Protein AF-A0A965FUX0-F1 (afdb_monomer_lite)

pLDDT: mean 96.17, std 5.4, range [73.44, 98.69]

Sequence (35 aa):
MSRFVLAIDQGTTSTRAILFDKNMGIHAMSQREFT

Radius of gyration: 11.22 Å; chains: 1; bounding box: 24×15×31 Å

Secondary structure (DSSP, 8-state):
----EEEEEE-SSEEEEEEE-TTS-EEEEEEEE--

Foldseek 3Di:
DFDWDWDWDDDPFKIKIFTAGPVRDTPDIDMDGDD

Structure (mmCIF, N/CA/C/O backbone):
data_AF-A0A965FUX0-F1
#
_entry.id   AF-A0A965FUX0-F1
#
loop_
_atom_site.group_PDB
_atom_site.id
_atom_site.type_symbol
_atom_site.label_atom_id
_atom_site.label_alt_id
_atom_site.label_comp_id
_atom_site.label_asym_id
_atom_site.label_entity_id
_atom_site.label_seq_id
_atom_site.pdbx_PDB_ins_code
_atom_site.Cartn_x
_atom_site.Cartn_y
_atom_site.Cartn_z
_atom_site.occupancy
_atom_site.B_iso_or_equiv
_atom_site.auth_seq_id
_atom_site.auth_comp_id
_atom_site.auth_asym_id
_atom_site.auth_atom_id
_atom_site.pdbx_PDB_model_num
ATOM 1 N N . MET A 1 1 ? -11.401 -5.977 18.878 1.00 73.44 1 MET A N 1
ATOM 2 C CA . MET A 1 1 ? -10.464 -6.087 17.735 1.00 73.44 1 MET A CA 1
ATOM 3 C C . MET A 1 1 ? -10.402 -4.748 17.025 1.00 73.44 1 MET A C 1
ATOM 5 O O . MET A 1 1 ? -11.458 -4.186 16.756 1.00 73.44 1 MET A O 1
ATOM 9 N N . SER A 1 2 ? -9.203 -4.228 16.763 1.00 86.31 2 SER A N 1
ATOM 10 C CA . SER A 1 2 ? -9.020 -3.076 15.873 1.00 86.31 2 SER A CA 1
ATOM 11 C C . SER A 1 2 ? -9.333 -3.489 14.431 1.00 86.31 2 SER A C 1
ATOM 13 O O . SER A 1 2 ? -9.044 -4.614 14.025 1.00 86.31 2 SER A O 1
ATOM 15 N N . ARG A 1 3 ? -9.988 -2.603 13.676 1.00 95.31 3 ARG A N 1
ATOM 16 C CA . ARG A 1 3 ? -10.277 -2.778 12.247 1.00 95.31 3 ARG A CA 1
ATOM 17 C C . ARG A 1 3 ? -9.567 -1.677 11.477 1.00 95.31 3 ARG A C 1
ATOM 19 O O . ARG A 1 3 ? -9.560 -0.534 11.929 1.00 95.31 3 ARG A O 1
ATOM 26 N N . PHE A 1 4 ? -9.022 -2.041 10.328 1.00 98.00 4 PHE A N 1
ATOM 27 C CA . PHE A 1 4 ? -8.322 -1.139 9.426 1.00 98.00 4 PHE A CA 1
ATOM 28 C C . PHE A 1 4 ? -8.799 -1.375 7.999 1.00 98.00 4 PHE A C 1
ATOM 30 O O . PHE A 1 4 ? -9.291 -2.461 7.678 1.00 98.00 4 PHE A O 1
ATOM 3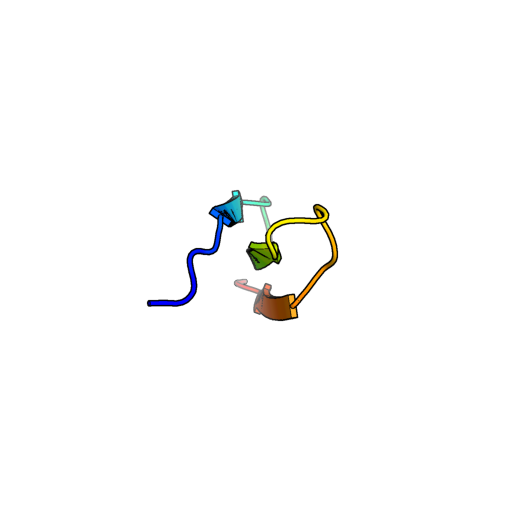7 N N . VAL A 1 5 ? -8.620 -0.368 7.152 1.00 98.06 5 VAL A N 1
ATOM 38 C CA . VAL A 1 5 ? -8.763 -0.499 5.700 1.00 98.06 5 VAL A CA 1
ATOM 39 C C . VAL A 1 5 ? -7.370 -0.495 5.090 1.00 98.06 5 VAL A C 1
ATOM 41 O O . VAL A 1 5 ? -6.585 0.410 5.356 1.00 98.06 5 VAL A O 1
ATOM 44 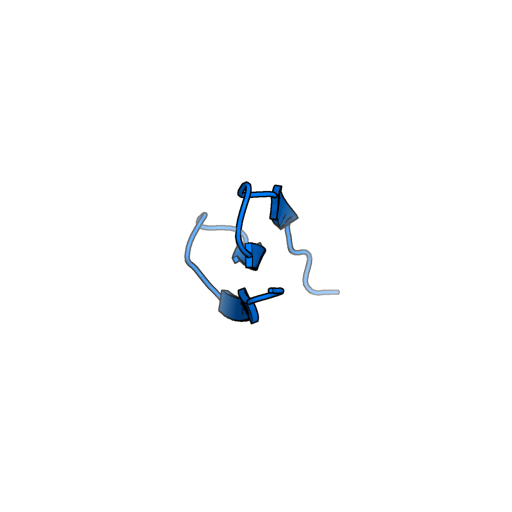N N . LEU A 1 6 ? -7.060 -1.507 4.281 1.00 98.19 6 LEU A N 1
ATOM 45 C CA . LEU A 1 6 ? -5.845 -1.539 3.475 1.00 98.19 6 LEU A CA 1
ATOM 46 C C . LEU A 1 6 ? -6.167 -0.998 2.082 1.00 98.19 6 LEU A C 1
ATOM 48 O O . LEU A 1 6 ? -7.026 -1.551 1.396 1.00 98.19 6 LEU A O 1
ATOM 52 N N . ALA A 1 7 ? -5.456 0.042 1.660 1.00 98.44 7 ALA A N 1
ATOM 53 C CA . ALA A 1 7 ? -5.408 0.460 0.268 1.00 98.44 7 ALA A CA 1
ATOM 54 C C . ALA A 1 7 ? -4.078 0.035 -0.351 1.00 98.44 7 ALA A C 1
ATOM 56 O O . ALA A 1 7 ? -3.010 0.294 0.212 1.00 98.44 7 ALA A O 1
ATOM 57 N N . ILE A 1 8 ? -4.160 -0.597 -1.519 1.00 98.44 8 ILE A N 1
ATOM 58 C CA . ILE A 1 8 ? -3.013 -0.862 -2.379 1.00 98.44 8 ILE A CA 1
ATOM 59 C C . ILE A 1 8 ? -3.107 0.090 -3.562 1.00 98.44 8 ILE A C 1
ATOM 61 O O . ILE A 1 8 ? -4.087 0.067 -4.302 1.00 98.44 8 ILE A O 1
ATOM 65 N N . ASP A 1 9 ? -2.084 0.918 -3.715 1.00 98.19 9 ASP A N 1
ATOM 66 C CA . ASP A 1 9 ? -1.917 1.805 -4.856 1.00 98.19 9 ASP A CA 1
ATOM 67 C C . ASP A 1 9 ? -0.760 1.276 -5.705 1.00 98.19 9 ASP A C 1
ATOM 69 O O . ASP A 1 9 ? 0.411 1.344 -5.313 1.00 98.19 9 ASP A O 1
ATOM 73 N N . GLN A 1 10 ? -1.112 0.658 -6.831 1.00 97.56 10 GLN A N 1
ATOM 74 C CA . GLN A 1 10 ? -0.159 0.061 -7.754 1.00 97.56 10 GLN A CA 1
ATOM 75 C C . GLN A 1 10 ? 0.189 1.077 -8.840 1.00 97.56 10 GLN A C 1
ATOM 77 O O . GLN A 1 10 ? -0.561 1.284 -9.791 1.00 97.56 10 GLN A O 1
ATOM 82 N N . GLY A 1 11 ? 1.351 1.704 -8.686 1.00 96.75 11 GLY A N 1
ATOM 83 C CA . GLY A 1 11 ? 1.954 2.558 -9.698 1.00 96.75 11 GLY A CA 1
ATOM 84 C C . GLY A 1 11 ? 2.782 1.755 -10.700 1.00 96.75 11 GLY A C 1
ATOM 85 O O . GLY A 1 11 ? 3.092 0.580 -10.504 1.00 96.75 11 GLY A O 1
ATOM 86 N N . THR A 1 12 ? 3.194 2.405 -11.782 1.00 96.56 12 THR A N 1
ATOM 87 C CA . THR A 1 12 ? 3.991 1.772 -12.845 1.00 96.56 12 THR A CA 1
ATOM 88 C C . THR A 1 12 ? 5.435 1.462 -12.439 1.00 96.56 12 THR A C 1
ATOM 90 O O . THR A 1 12 ? 6.039 0.577 -13.031 1.00 96.56 12 THR A O 1
ATOM 93 N N . THR A 1 13 ? 5.982 2.146 -11.431 1.00 97.38 13 THR A N 1
ATOM 94 C CA . THR A 1 13 ? 7.368 1.980 -10.941 1.00 97.38 13 THR A CA 1
ATOM 95 C C . THR A 1 13 ? 7.446 1.586 -9.466 1.00 97.38 13 THR A C 1
ATOM 97 O O . THR A 1 13 ? 8.530 1.376 -8.921 1.00 97.38 13 THR A O 1
ATOM 100 N N . SER A 1 14 ? 6.306 1.527 -8.779 1.00 98.19 14 SER A N 1
ATOM 101 C CA . SER A 1 14 ? 6.248 1.180 -7.365 1.00 98.19 14 SER A CA 1
ATOM 102 C C . SER A 1 14 ? 4.865 0.689 -6.957 1.00 98.19 14 SER A C 1
ATOM 104 O O . SER A 1 14 ? 3.862 0.916 -7.628 1.00 98.19 14 SER A O 1
ATOM 106 N N . THR A 1 15 ? 4.801 -0.002 -5.825 1.00 98.38 15 THR A N 1
ATOM 107 C CA . THR A 1 15 ? 3.550 -0.328 -5.139 1.00 98.38 15 THR A CA 1
ATOM 108 C C . THR A 1 15 ? 3.582 0.278 -3.748 1.00 98.38 15 THR A C 1
ATOM 110 O O . THR A 1 15 ? 4.571 0.137 -3.023 1.00 98.38 15 THR A O 1
ATOM 113 N N . ARG A 1 16 ? 2.486 0.936 -3.365 1.0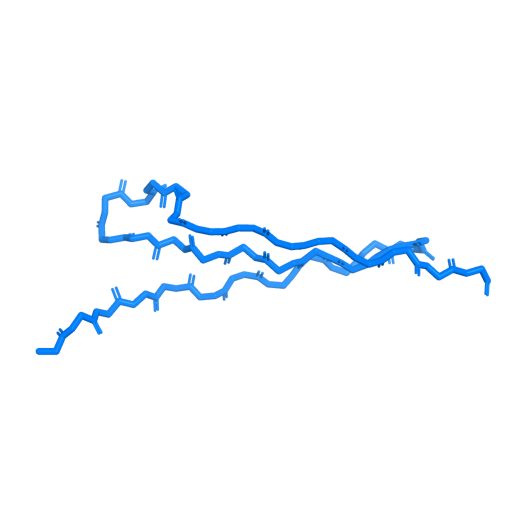0 98.44 16 ARG A N 1
ATOM 114 C CA . ARG A 1 16 ? 2.270 1.477 -2.022 1.00 98.44 16 ARG A CA 1
ATOM 115 C C . ARG A 1 16 ? 1.169 0.705 -1.308 1.00 98.44 16 ARG A C 1
ATOM 117 O O . ARG A 1 16 ? 0.133 0.404 -1.894 1.00 98.44 16 ARG A O 1
ATOM 124 N N . ALA A 1 17 ? 1.389 0.428 -0.029 1.00 98.69 17 ALA A N 1
ATOM 125 C CA . ALA A 1 17 ? 0.404 -0.131 0.887 1.00 98.69 17 ALA A CA 1
ATOM 126 C C . ALA A 1 17 ? 0.142 0.876 2.009 1.00 98.69 17 ALA A C 1
ATOM 128 O O . ALA A 1 17 ? 1.074 1.289 2.703 1.00 98.69 17 ALA A O 1
ATOM 129 N N . ILE A 1 18 ? -1.118 1.272 2.183 1.00 98.69 18 ILE A N 1
ATOM 130 C CA . ILE A 1 18 ? -1.540 2.266 3.175 1.00 98.69 18 ILE A CA 1
ATOM 131 C C . ILE A 1 18 ? -2.618 1.643 4.062 1.00 98.69 18 ILE A C 1
ATOM 133 O O . ILE A 1 18 ? -3.628 1.146 3.565 1.00 98.69 18 ILE A O 1
ATOM 137 N N . LEU A 1 19 ? -2.405 1.671 5.376 1.00 98.50 19 LEU A N 1
ATOM 138 C CA . LEU A 1 19 ? -3.387 1.266 6.379 1.00 98.50 19 LEU A CA 1
ATOM 139 C C . LEU A 1 19 ? -4.087 2.502 6.936 1.00 98.50 19 LEU A C 1
ATOM 141 O O . LEU A 1 19 ? -3.434 3.378 7.503 1.00 98.50 19 LEU A O 1
ATOM 145 N N . PHE A 1 20 ? -5.411 2.532 6.828 1.00 98.62 20 PHE A N 1
ATOM 146 C CA . PHE A 1 20 ? -6.254 3.575 7.401 1.00 98.62 20 PHE A CA 1
ATOM 147 C C . PHE A 1 20 ? -6.948 3.094 8.671 1.00 98.62 20 PHE A C 1
ATOM 149 O O . PHE A 1 20 ? -7.468 1.972 8.723 1.00 98.62 20 PHE A O 1
ATOM 156 N N . ASP A 1 21 ? -6.968 3.954 9.688 1.00 97.88 21 ASP A N 1
ATOM 157 C CA . ASP A 1 21 ? -7.767 3.754 10.893 1.00 97.88 21 ASP A CA 1
ATOM 158 C C . ASP A 1 21 ? -9.246 4.137 10.680 1.00 97.88 21 ASP A C 1
ATOM 160 O O . ASP A 1 21 ? -9.674 4.554 9.603 1.00 97.88 21 ASP A O 1
ATOM 164 N N . LYS A 1 22 ? -10.058 3.995 11.733 1.00 97.25 22 LYS A N 1
ATOM 165 C CA . LYS A 1 22 ? -11.503 4.279 11.698 1.00 97.25 22 LYS A CA 1
ATOM 166 C C . LYS A 1 22 ? -11.868 5.745 11.419 1.00 97.25 22 LYS A C 1
ATOM 168 O O . LYS A 1 22 ? -13.015 6.016 11.086 1.00 97.25 22 LYS A O 1
ATOM 173 N N . ASN A 1 23 ? -10.931 6.672 11.605 1.00 97.19 23 ASN A N 1
ATOM 174 C CA . ASN A 1 23 ? -11.111 8.098 11.353 1.00 97.19 23 ASN A CA 1
ATOM 175 C C . ASN A 1 23 ? -10.550 8.489 9.975 1.00 97.19 23 ASN A C 1
ATOM 177 O O . ASN A 1 23 ? -10.392 9.676 9.701 1.00 97.19 23 ASN A O 1
ATOM 181 N N . MET A 1 24 ? -10.230 7.501 9.127 1.00 94.62 24 MET A N 1
ATOM 182 C CA . MET A 1 24 ? -9.550 7.677 7.841 1.00 94.62 24 MET A CA 1
ATOM 183 C C . MET A 1 24 ? -8.155 8.314 7.971 1.00 94.62 24 MET A C 1
ATOM 185 O O . MET A 1 24 ? -7.614 8.834 6.996 1.00 94.62 24 MET A O 1
ATOM 189 N N . GLY A 1 25 ? -7.547 8.254 9.161 1.00 98.00 25 GLY A N 1
ATOM 190 C CA . GLY A 1 25 ? -6.159 8.647 9.378 1.00 98.00 25 GLY A CA 1
ATOM 191 C C . GLY A 1 25 ? -5.198 7.568 8.882 1.00 98.00 25 GLY A C 1
ATOM 192 O O . GLY A 1 25 ? -5.503 6.376 8.953 1.00 98.00 25 GLY A O 1
ATOM 193 N N . ILE A 1 26 ? -4.023 7.970 8.390 1.00 98.12 26 ILE A N 1
ATOM 194 C CA . ILE A 1 26 ? -2.960 7.026 8.019 1.00 98.12 26 ILE A CA 1
ATOM 195 C C . ILE A 1 26 ? -2.371 6.443 9.30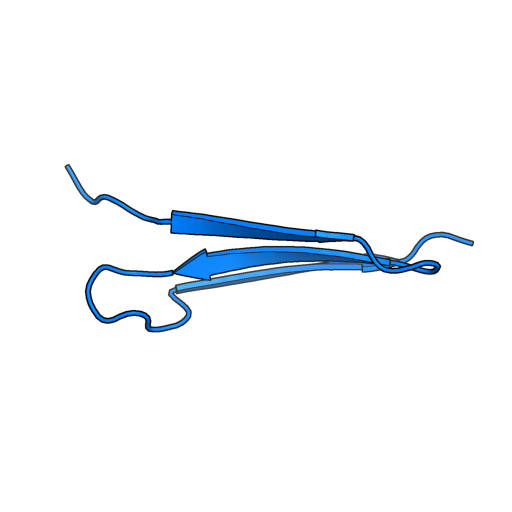4 1.00 98.12 26 ILE A C 1
ATOM 197 O O . ILE A 1 26 ? -1.731 7.148 10.081 1.00 98.12 26 ILE A O 1
ATOM 201 N N . HIS A 1 27 ? -2.575 5.145 9.513 1.00 98.31 27 HIS A N 1
ATOM 202 C CA . HIS A 1 27 ? -1.998 4.408 10.630 1.00 98.31 27 HIS A CA 1
ATOM 203 C C . HIS A 1 27 ? -0.584 3.909 10.310 1.00 98.31 27 HIS A C 1
A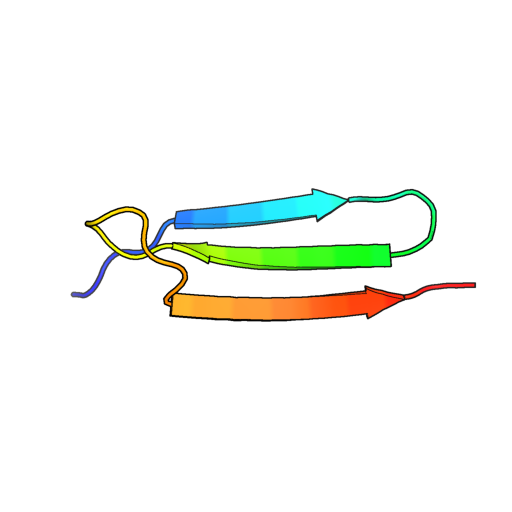TOM 205 O O . HIS A 1 27 ? 0.307 3.979 11.151 1.00 98.31 27 HIS A O 1
ATOM 211 N N . ALA A 1 28 ? -0.378 3.411 9.088 1.00 98.38 28 ALA A N 1
ATOM 212 C CA . ALA A 1 28 ? 0.919 2.968 8.591 1.00 98.38 28 ALA A CA 1
ATOM 213 C C . ALA A 1 28 ? 0.975 3.062 7.063 1.00 98.38 28 ALA A C 1
ATOM 215 O O 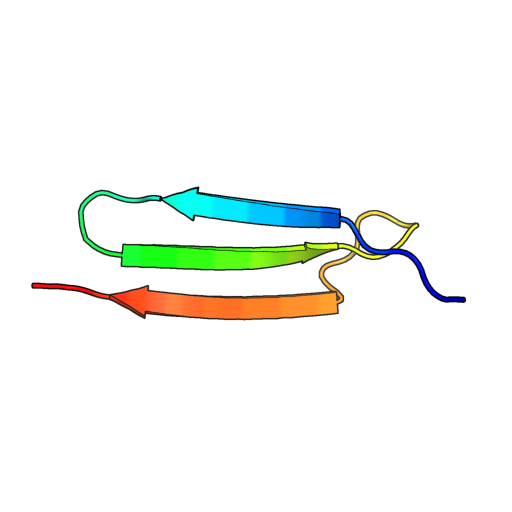. ALA A 1 28 ? -0.051 2.986 6.384 1.00 98.38 28 ALA A O 1
ATOM 216 N N . MET A 1 29 ? 2.185 3.187 6.524 1.00 98.38 29 MET A N 1
ATOM 217 C CA . MET A 1 29 ? 2.437 3.202 5.088 1.00 98.38 29 MET A CA 1
ATOM 218 C C . MET A 1 29 ? 3.754 2.492 4.780 1.00 98.38 29 MET A C 1
ATOM 220 O O . MET A 1 29 ? 4.729 2.633 5.517 1.00 98.38 29 MET A O 1
ATOM 224 N N . SER A 1 30 ? 3.787 1.756 3.673 1.00 98.50 30 SER A N 1
ATOM 225 C CA . SER A 1 30 ? 5.008 1.212 3.083 1.00 98.50 30 SER A CA 1
ATOM 226 C C . SER A 1 30 ? 4.974 1.391 1.568 1.00 98.50 30 SER A C 1
ATOM 228 O O . SER A 1 30 ? 3.905 1.367 0.956 1.00 98.50 30 SER A O 1
ATOM 230 N N . GLN A 1 31 ? 6.145 1.579 0.969 1.00 98.38 31 GLN A N 1
ATOM 231 C CA . GLN A 1 31 ? 6.338 1.677 -0.472 1.00 98.38 31 GLN A CA 1
ATOM 232 C C . GLN A 1 31 ? 7.459 0.731 -0.884 1.00 98.38 31 GLN A C 1
ATOM 234 O O . GLN A 1 31 ? 8.444 0.577 -0.161 1.00 98.38 31 GLN A O 1
ATOM 239 N N . ARG A 1 32 ? 7.298 0.118 -2.055 1.00 98.12 32 ARG A N 1
ATOM 240 C CA . ARG A 1 32 ? 8.348 -0.646 -2.715 1.00 98.12 32 ARG A CA 1
ATOM 241 C C . ARG A 1 32 ? 8.411 -0.281 -4.186 1.00 98.12 32 ARG A C 1
ATOM 243 O O . ARG A 1 32 ? 7.463 -0.535 -4.927 1.00 98.12 32 ARG A O 1
ATOM 250 N N . GLU A 1 33 ? 9.533 0.282 -4.596 1.00 97.81 33 GLU A N 1
ATOM 251 C CA . GLU A 1 33 ? 9.893 0.494 -5.990 1.00 97.81 33 GLU A CA 1
ATOM 252 C C . GLU A 1 33 ? 10.297 -0.823 -6.661 1.00 97.81 33 GLU A C 1
ATOM 254 O O . GLU A 1 33 ? 10.797 -1.758 -6.025 1.00 97.81 33 GLU A O 1
ATOM 259 N N . PHE A 1 34 ? 10.086 -0.887 -7.968 1.00 93.50 34 PHE A N 1
ATOM 260 C CA . PHE A 1 34 ? 10.607 -1.928 -8.841 1.00 93.50 34 PHE A CA 1
ATOM 261 C C . PHE A 1 34 ? 11.127 -1.284 -10.129 1.00 93.50 34 PHE A C 1
ATOM 263 O O . PHE A 1 34 ? 10.538 -0.328 -10.633 1.00 93.50 34 PHE A O 1
ATOM 270 N N . THR A 1 35 ? 12.259 -1.798 -10.612 1.00 79.31 35 THR A N 1
ATOM 271 C CA . THR A 1 35 ? 12.889 -1.460 -11.900 1.00 79.31 35 THR A CA 1
ATOM 272 C C . THR A 1 35 ? 12.481 -2.436 -12.980 1.00 79.31 35 THR A C 1
ATOM 274 O O . THR A 1 35 ? 12.509 -3.650 -12.670 1.00 79.31 35 THR A O 1
#